Protein AF-A0A916Z2T8-F1 (afdb_monom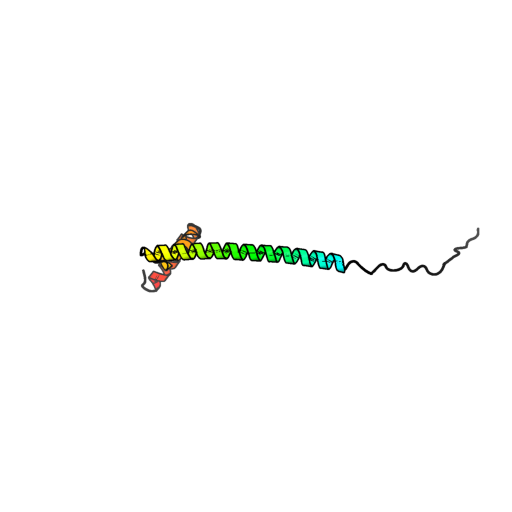er_lite)

Radius of gyration: 36.25 Å; chains: 1; bounding box: 48×35×114 Å

Organism: NCBI:txid1703339

Secondary structure (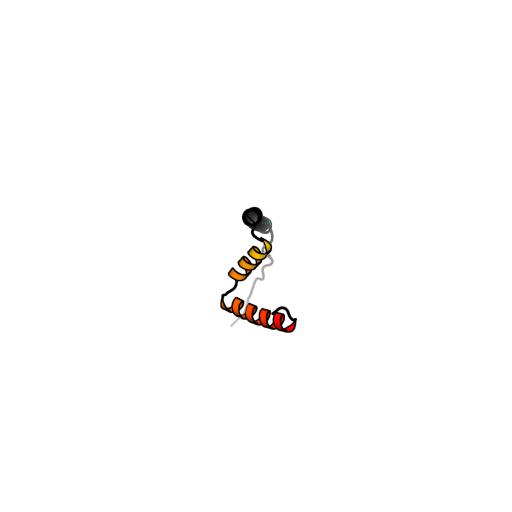DSSP, 8-state):
--------------------S-HHHHHHHHHHHHHHHHHHHHHHHHHHHHHHHHHHHHHHHHHHTT--HHHHHHHHHHHTS-HHHHHHHHHHHHHHHHHTT--

InterPro domains:
  IPR046367 GapR-like, DNA-binding domain [NF010247] (24-102)
  IPR046367 GapR-like, DNA-binding domain [PF10073] (31-101)

pLDDT: mean 84.96, std 19.33, range [38.72, 98.69]

Sequence (103 aa):
MTDYTNTGRGPGMAEPGHNSHQTSEDATATDDRLRLLIERVERLEEEKKAMSDDIRDVYAEAKAVGYDAKIMRQIVRLRKMKPDDRREMETILETYKCAVGLG

Structure (mmCIF, N/CA/C/O backbone):
data_AF-A0A916Z2T8-F1
#
_entry.id   AF-A0A916Z2T8-F1
#
loop_
_atom_site.group_PDB
_atom_site.id
_atom_site.type_symbol
_atom_site.label_atom_id
_atom_site.label_alt_id
_atom_site.label_comp_id
_atom_site.label_asym_id
_atom_site.label_entity_id
_atom_site.label_seq_id
_atom_site.pdbx_PDB_ins_code
_atom_site.Cartn_x
_atom_site.Cartn_y
_atom_site.Cartn_z
_atom_site.occupancy
_atom_site.B_iso_or_equiv
_atom_site.auth_seq_id
_atom_site.auth_comp_id
_atom_site.auth_asym_id
_atom_site.auth_atom_id
_atom_site.pdbx_PDB_model_num
ATOM 1 N N . MET A 1 1 ? -2.569 -22.244 -94.724 1.00 40.78 1 MET A N 1
ATOM 2 C CA . MET A 1 1 ? -1.561 -23.017 -95.471 1.00 40.78 1 MET A CA 1
ATOM 3 C C . MET A 1 1 ? -0.301 -23.036 -94.615 1.00 40.78 1 MET A C 1
ATOM 5 O O . MET A 1 1 ? 0.349 -22.006 -94.518 1.00 40.78 1 MET A O 1
ATOM 9 N N . THR A 1 2 ? -0.069 -24.179 -93.954 1.00 43.84 2 THR A N 1
ATOM 10 C CA . THR A 1 2 ? 1.174 -24.654 -93.292 1.00 43.84 2 THR A CA 1
ATOM 11 C C . THR A 1 2 ? 1.760 -23.883 -92.095 1.00 43.84 2 THR A C 1
ATOM 13 O O . THR A 1 2 ? 2.603 -23.010 -92.247 1.00 43.84 2 THR A O 1
ATOM 16 N N . ASP A 1 3 ? 1.252 -24.209 -90.901 1.00 42.69 3 ASP A N 1
ATOM 17 C CA . ASP A 1 3 ? 1.874 -25.026 -89.832 1.00 42.69 3 ASP A CA 1
ATOM 18 C C . ASP A 1 3 ? 3.404 -25.079 -89.587 1.00 42.69 3 ASP A C 1
ATOM 20 O O . ASP A 1 3 ? 4.177 -25.352 -90.500 1.00 42.69 3 ASP A O 1
ATOM 24 N N . TYR A 1 4 ? 3.739 -25.026 -88.275 1.00 38.72 4 TYR A N 1
ATOM 25 C CA . TYR A 1 4 ? 4.952 -25.471 -87.540 1.00 38.72 4 TYR A CA 1
ATOM 26 C C . TYR A 1 4 ? 6.289 -24.763 -87.887 1.00 38.72 4 TYR A C 1
ATOM 28 O O . TYR A 1 4 ? 6.648 -24.602 -89.039 1.00 38.72 4 TYR A O 1
ATOM 36 N N . THR A 1 5 ? 7.117 -24.313 -86.934 1.00 53.88 5 THR A N 1
ATOM 37 C CA . THR A 1 5 ? 7.647 -25.089 -85.802 1.00 53.88 5 THR A CA 1
ATOM 38 C C . THR A 1 5 ? 8.000 -24.236 -84.575 1.00 53.88 5 THR A C 1
ATOM 40 O O . THR A 1 5 ? 8.852 -23.352 -84.620 1.00 53.88 5 THR A O 1
ATOM 43 N N . ASN A 1 6 ? 7.421 -24.631 -83.442 1.00 57.78 6 ASN A N 1
ATOM 44 C CA . ASN A 1 6 ? 8.013 -24.526 -82.112 1.00 57.78 6 ASN A CA 1
ATOM 45 C C . ASN A 1 6 ? 9.374 -25.253 -82.098 1.00 57.78 6 ASN A C 1
ATOM 47 O O . ASN A 1 6 ? 9.418 -26.471 -82.281 1.00 57.78 6 ASN A O 1
ATOM 51 N N . THR A 1 7 ? 10.469 -24.524 -81.885 1.00 53.06 7 THR A N 1
ATOM 52 C CA . THR A 1 7 ? 11.816 -25.082 -81.708 1.00 53.06 7 THR A CA 1
ATOM 53 C C . THR A 1 7 ? 12.480 -24.470 -80.486 1.00 53.06 7 THR A C 1
ATOM 55 O O . THR A 1 7 ? 12.699 -23.262 -80.445 1.00 53.06 7 THR A O 1
ATOM 58 N N . GLY A 1 8 ? 12.892 -25.325 -79.547 1.00 50.66 8 GLY A N 1
ATOM 59 C CA . GLY A 1 8 ? 14.034 -25.019 -78.686 1.00 50.66 8 GLY A CA 1
ATOM 60 C C . GLY A 1 8 ? 13.761 -24.972 -77.189 1.00 50.66 8 GLY A C 1
ATOM 61 O O . GLY A 1 8 ? 13.952 -23.945 -76.551 1.00 50.66 8 GLY A O 1
ATOM 62 N N . ARG A 1 9 ? 13.424 -26.125 -76.604 1.00 54.19 9 ARG A N 1
ATOM 63 C CA . ARG A 1 9 ? 13.761 -26.450 -75.212 1.00 54.19 9 ARG A CA 1
ATOM 64 C C . ARG A 1 9 ? 15.294 -26.425 -75.075 1.00 54.19 9 ARG A C 1
ATOM 66 O O . ARG A 1 9 ? 15.950 -27.360 -75.525 1.00 54.19 9 ARG A O 1
ATOM 73 N N . GLY A 1 10 ? 15.847 -25.368 -74.484 1.00 49.88 10 GLY A N 1
ATOM 74 C CA . GLY A 1 10 ? 17.240 -25.312 -74.024 1.00 49.88 10 GLY A CA 1
ATOM 75 C C . GLY A 1 10 ? 17.366 -25.845 -72.587 1.00 49.88 10 GLY A C 1
ATOM 76 O O . GLY A 1 10 ? 16.458 -25.612 -71.786 1.00 49.88 10 GLY A O 1
ATOM 77 N N . PRO A 1 11 ? 18.430 -26.592 -72.247 1.00 58.59 11 PRO A N 1
ATOM 78 C CA . PRO A 1 11 ? 18.605 -27.181 -70.928 1.00 58.59 11 PRO A CA 1
ATOM 79 C C . PRO A 1 11 ? 19.215 -26.179 -69.941 1.00 58.59 11 PRO A C 1
ATOM 81 O O . PRO A 1 11 ? 20.164 -25.477 -70.267 1.00 58.59 11 PRO A O 1
ATOM 84 N N . GLY A 1 12 ? 18.697 -26.203 -68.713 1.00 56.38 12 GLY A N 1
ATOM 85 C CA . GLY A 1 12 ? 19.478 -26.002 -67.495 1.00 56.38 12 GLY A CA 1
ATOM 86 C C . GLY A 1 12 ? 20.102 -24.629 -67.286 1.00 56.38 12 GLY A C 1
ATOM 87 O O . GLY A 1 12 ? 21.275 -24.447 -67.568 1.00 56.38 12 GLY A O 1
ATOM 88 N N . MET A 1 13 ? 19.364 -23.745 -66.621 1.00 53.16 13 MET A N 1
ATOM 89 C CA . MET A 1 13 ? 19.955 -22.818 -65.656 1.00 53.16 13 MET A CA 1
ATOM 90 C C . MET A 1 13 ? 19.071 -22.873 -64.409 1.00 53.16 13 MET A C 1
ATOM 92 O O . MET A 1 13 ? 18.097 -22.137 -64.289 1.00 53.16 13 MET A O 1
ATOM 96 N N . ALA A 1 14 ? 19.339 -23.838 -63.527 1.00 58.22 14 ALA A N 1
ATOM 97 C CA . ALA A 1 14 ? 18.841 -23.752 -62.162 1.00 58.22 14 ALA A CA 1
ATOM 98 C C . ALA A 1 14 ? 19.546 -22.548 -61.531 1.00 58.22 14 ALA A C 1
ATOM 100 O O . ALA A 1 14 ? 20.772 -22.554 -61.413 1.00 58.22 14 ALA A O 1
ATOM 101 N N . GLU A 1 15 ? 18.792 -21.502 -61.201 1.00 55.34 15 GLU A N 1
ATOM 102 C CA . GLU A 1 15 ? 19.337 -20.382 -60.444 1.00 55.34 15 GLU A CA 1
ATOM 103 C C . GLU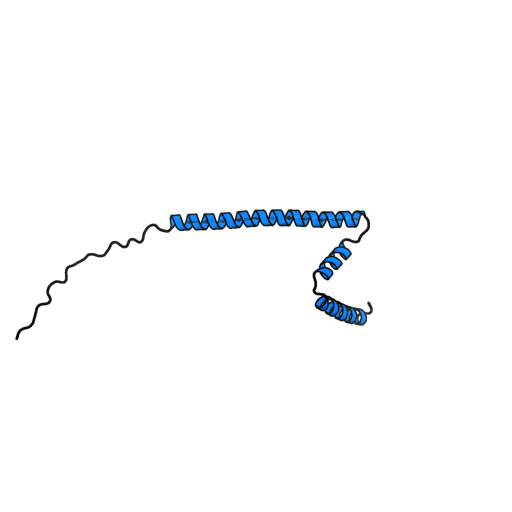 A 1 15 ? 19.962 -20.909 -59.143 1.00 55.34 15 GLU A C 1
ATOM 105 O O . GLU A 1 15 ? 19.329 -21.719 -58.452 1.00 55.34 15 GLU A O 1
ATOM 110 N N . PRO A 1 16 ? 21.191 -20.491 -58.785 1.00 58.88 16 PRO A N 1
ATOM 111 C CA . PRO A 1 16 ? 21.743 -20.783 -57.476 1.00 58.88 16 PRO A CA 1
ATOM 112 C C . PRO A 1 16 ? 20.821 -20.167 -56.427 1.00 58.88 16 PRO A C 1
ATOM 114 O O . PRO A 1 16 ? 20.744 -18.943 -56.295 1.00 58.88 16 PRO A O 1
ATOM 117 N N . GLY A 1 17 ? 20.116 -21.023 -55.687 1.00 55.03 17 GLY A N 1
ATOM 118 C CA . GLY A 1 17 ? 19.383 -20.623 -54.500 1.00 55.03 17 GLY A CA 1
ATOM 119 C C . GLY A 1 17 ? 20.339 -19.917 -53.545 1.00 55.03 17 GLY A C 1
ATOM 120 O O . GLY A 1 17 ? 21.132 -20.564 -52.865 1.00 55.03 17 GLY A O 1
ATOM 121 N N . HIS A 1 18 ? 20.260 -18.589 -53.494 1.00 56.75 18 HIS A N 1
ATOM 122 C CA . HIS A 1 18 ? 20.825 -17.803 -52.407 1.00 56.75 18 HIS A CA 1
ATOM 123 C C . HIS A 1 18 ? 19.951 -18.047 -51.180 1.00 56.75 18 HIS A C 1
ATOM 125 O O . HIS A 1 18 ? 19.055 -17.274 -50.864 1.00 56.75 18 HIS A O 1
ATOM 131 N N . ASN A 1 19 ? 20.178 -19.178 -50.519 1.00 60.09 19 ASN A N 1
ATOM 132 C CA . ASN A 1 19 ? 19.629 -19.458 -49.204 1.00 60.09 19 ASN A CA 1
ATOM 133 C C . ASN A 1 19 ? 20.795 -19.709 -48.250 1.00 60.09 19 ASN A C 1
ATOM 135 O O . ASN A 1 19 ? 21.014 -20.814 -47.763 1.00 60.09 19 ASN A O 1
ATOM 139 N N . SER A 1 20 ? 21.617 -18.684 -48.048 1.00 58.91 20 SER A N 1
ATOM 140 C CA . SER A 1 20 ? 22.661 -18.719 -47.034 1.00 58.91 20 SER A CA 1
ATOM 141 C C . SER A 1 20 ? 23.027 -17.305 -46.614 1.00 58.91 20 SER A C 1
ATOM 143 O O . SER A 1 20 ? 23.367 -16.494 -47.468 1.00 58.91 20 SER A O 1
ATOM 145 N N . HIS A 1 21 ? 23.033 -17.092 -45.296 1.00 50.88 21 HIS A N 1
ATOM 146 C CA . HIS A 1 21 ? 23.507 -15.903 -44.580 1.00 50.88 21 HIS A CA 1
ATOM 147 C C . HIS A 1 21 ? 22.543 -14.714 -44.457 1.00 50.88 21 HIS A C 1
ATOM 149 O O . HIS A 1 21 ? 22.823 -13.620 -44.923 1.00 50.88 21 HIS A O 1
ATOM 155 N N . GLN A 1 22 ? 21.463 -14.895 -43.693 1.00 57.12 22 GLN A N 1
ATOM 156 C CA . GLN A 1 22 ? 20.829 -13.764 -42.994 1.00 57.12 22 GLN A CA 1
ATOM 157 C C . GLN A 1 22 ? 20.526 -14.064 -41.514 1.00 57.12 22 GLN A C 1
ATOM 159 O O . GLN A 1 22 ? 19.771 -13.356 -40.873 1.00 57.12 22 GLN A O 1
ATOM 164 N N . THR A 1 23 ? 21.089 -15.130 -40.941 1.00 55.28 23 THR A N 1
ATOM 165 C CA . THR A 1 23 ? 20.691 -15.600 -39.601 1.00 55.28 23 THR A CA 1
ATOM 166 C C . THR A 1 23 ? 21.556 -15.067 -38.459 1.00 55.28 23 THR A C 1
ATOM 168 O O . THR A 1 23 ? 21.141 -15.161 -37.310 1.00 55.28 23 THR A O 1
ATOM 171 N N . SER A 1 24 ? 22.751 -14.532 -38.730 1.00 59.78 24 SER A N 1
ATOM 172 C CA . SER A 1 24 ? 23.676 -14.082 -37.678 1.00 59.78 24 SER A CA 1
ATOM 173 C C . SER A 1 24 ? 23.437 -12.640 -37.234 1.00 59.78 24 SER A C 1
ATOM 175 O O . SER A 1 24 ? 23.467 -12.375 -36.039 1.00 59.78 24 SER A O 1
ATOM 177 N N . GLU A 1 25 ? 23.167 -11.720 -38.164 1.00 58.88 25 GLU A N 1
ATOM 178 C CA . GLU A 1 25 ? 22.936 -10.303 -37.838 1.00 58.88 25 GLU A CA 1
ATOM 179 C C . GLU A 1 25 ? 21.596 -10.104 -37.108 1.00 58.88 25 GLU A C 1
ATOM 181 O O . GLU A 1 25 ? 21.538 -9.416 -36.087 1.00 58.88 25 GLU A O 1
ATOM 186 N N . ASP A 1 26 ? 20.542 -10.800 -37.546 1.00 60.66 26 ASP A N 1
ATOM 187 C CA . ASP A 1 26 ? 19.225 -10.769 -36.897 1.00 60.66 26 ASP A CA 1
ATOM 188 C C . ASP A 1 26 ? 19.241 -11.397 -35.495 1.00 60.66 26 ASP A C 1
ATOM 190 O O . ASP A 1 26 ? 18.563 -10.907 -34.586 1.00 60.66 26 ASP A O 1
ATOM 194 N N . ALA A 1 27 ? 20.038 -12.454 -35.290 1.00 63.38 27 ALA A N 1
ATOM 195 C CA . ALA A 1 27 ? 20.240 -13.047 -33.969 1.00 63.38 27 ALA A CA 1
ATOM 196 C C . ALA A 1 27 ? 20.931 -12.052 -33.028 1.00 63.38 27 ALA A C 1
ATOM 198 O O . ALA A 1 27 ? 20.421 -11.799 -31.940 1.00 63.38 27 ALA A O 1
ATOM 199 N N . THR A 1 28 ? 22.003 -11.389 -33.479 1.00 67.94 28 THR A N 1
ATOM 200 C CA . THR A 1 28 ? 22.689 -10.368 -32.670 1.00 67.94 28 THR A CA 1
ATOM 201 C C . THR A 1 28 ? 21.798 -9.164 -32.351 1.00 67.94 28 THR A C 1
ATOM 203 O O . THR A 1 28 ? 21.771 -8.708 -31.212 1.00 67.94 28 THR A O 1
ATOM 206 N N . ALA A 1 29 ? 20.983 -8.698 -33.304 1.00 70.12 29 ALA A N 1
ATOM 207 C CA . ALA A 1 29 ? 20.040 -7.603 -33.074 1.00 70.12 29 ALA A CA 1
ATOM 208 C C . ALA A 1 29 ? 18.903 -7.991 -32.106 1.00 70.12 29 ALA A C 1
ATOM 210 O O . ALA A 1 29 ? 18.429 -7.166 -31.317 1.00 70.12 29 ALA A O 1
ATOM 211 N N . THR A 1 30 ? 18.456 -9.250 -32.149 1.00 75.94 30 THR A N 1
ATOM 212 C CA . THR A 1 30 ? 17.459 -9.790 -31.213 1.00 75.94 30 THR A CA 1
ATOM 213 C C . THR A 1 30 ? 18.039 -9.922 -29.804 1.00 75.94 30 THR A C 1
ATOM 215 O O . THR A 1 30 ? 17.374 -9.543 -28.834 1.00 75.94 30 THR A O 1
ATOM 218 N N . ASP A 1 31 ? 19.288 -10.370 -29.695 1.00 84.06 31 ASP A N 1
ATOM 219 C CA . ASP A 1 31 ? 20.018 -10.498 -28.433 1.00 84.06 31 ASP A CA 1
ATOM 220 C C . ASP A 1 31 ? 20.264 -9.125 -27.781 1.00 84.06 31 ASP A C 1
ATOM 222 O O . ASP A 1 31 ? 20.035 -8.957 -26.579 1.00 84.06 31 ASP A O 1
ATOM 226 N N . ASP A 1 32 ? 20.609 -8.104 -28.571 1.00 91.44 32 ASP A N 1
ATOM 227 C CA . ASP A 1 32 ? 20.787 -6.729 -28.089 1.00 91.44 32 ASP A CA 1
ATOM 228 C C . ASP A 1 32 ? 19.473 -6.112 -27.592 1.00 91.44 32 ASP A C 1
ATOM 230 O O . ASP A 1 32 ? 19.429 -5.459 -26.544 1.00 91.44 32 ASP A O 1
ATOM 234 N N . ARG A 1 33 ? 18.358 -6.356 -28.292 1.00 92.75 33 ARG A N 1
ATOM 235 C CA . ARG A 1 33 ? 17.039 -5.886 -27.848 1.00 92.75 33 ARG A CA 1
ATOM 236 C C . ARG A 1 33 ? 16.625 -6.534 -26.530 1.00 92.75 33 ARG A C 1
ATOM 238 O O . ARG A 1 33 ? 16.080 -5.846 -25.665 1.00 92.75 33 ARG A O 1
ATOM 245 N N . LEU A 1 34 ? 16.855 -7.838 -26.375 1.00 94.00 34 LEU A N 1
ATOM 246 C CA . LEU A 1 34 ? 16.563 -8.550 -25.132 1.00 94.00 34 LEU A CA 1
ATOM 247 C C . LEU A 1 34 ? 17.411 -8.006 -23.976 1.00 94.00 34 LEU A C 1
ATOM 249 O O . LEU A 1 34 ? 16.863 -7.728 -22.910 1.00 94.00 34 LEU A O 1
ATOM 253 N N . ARG A 1 35 ? 18.710 -7.774 -24.202 1.00 95.38 35 ARG A N 1
ATOM 254 C CA . ARG A 1 35 ? 19.621 -7.185 -23.212 1.00 95.38 35 ARG A CA 1
ATOM 255 C C . ARG A 1 35 ? 19.127 -5.830 -22.710 1.00 95.38 35 ARG A C 1
ATOM 257 O O . ARG A 1 35 ? 18.977 -5.648 -21.507 1.00 95.38 35 ARG A O 1
ATOM 264 N N . LEU A 1 36 ? 18.785 -4.916 -23.620 1.00 96.75 36 LEU A N 1
ATOM 265 C CA . LEU A 1 36 ? 18.280 -3.584 -23.267 1.00 96.75 36 LEU A CA 1
ATOM 266 C C . LEU A 1 36 ? 16.958 -3.639 -22.483 1.00 96.75 36 LEU A C 1
ATOM 268 O O . LEU A 1 36 ? 16.715 -2.808 -21.605 1.00 96.75 36 LEU A O 1
ATOM 272 N N . LEU A 1 37 ? 16.083 -4.603 -22.792 1.00 97.62 37 LEU A N 1
ATOM 273 C CA . LEU A 1 37 ? 14.850 -4.820 -22.030 1.00 97.62 37 LEU A CA 1
ATOM 274 C C . LEU A 1 37 ? 15.148 -5.310 -20.609 1.00 97.62 37 LEU A C 1
ATOM 276 O O . LEU A 1 37 ? 14.530 -4.807 -19.671 1.00 97.62 37 LEU A O 1
ATOM 280 N N . ILE A 1 38 ? 16.087 -6.247 -20.449 1.00 97.56 38 ILE A N 1
ATOM 281 C CA . ILE A 1 38 ? 16.503 -6.773 -19.141 1.00 97.56 38 ILE A CA 1
ATOM 282 C C . ILE A 1 38 ? 17.122 -5.661 -18.293 1.00 97.56 38 ILE A C 1
ATOM 284 O O . ILE A 1 38 ? 16.632 -5.412 -17.196 1.00 97.56 38 ILE A O 1
ATOM 288 N N . GLU A 1 39 ? 18.097 -4.923 -18.827 1.00 98.31 39 GLU A N 1
ATOM 289 C CA . GLU A 1 39 ? 18.760 -3.819 -18.116 1.00 98.31 39 GLU A CA 1
ATOM 290 C C . GLU A 1 39 ? 17.746 -2.758 -17.652 1.00 98.31 39 GLU A C 1
ATOM 292 O O . GLU A 1 39 ? 17.805 -2.247 -16.530 1.00 98.31 39 GLU A O 1
ATOM 297 N N . ARG A 1 40 ? 16.742 -2.455 -18.488 1.00 98.50 40 ARG A N 1
ATOM 298 C CA . ARG A 1 40 ? 15.656 -1.545 -18.107 1.00 98.50 40 ARG A CA 1
ATOM 299 C C . ARG A 1 40 ? 14.800 -2.106 -16.969 1.00 98.50 40 ARG A C 1
ATOM 301 O O . ARG A 1 40 ? 14.386 -1.329 -16.111 1.00 98.50 40 ARG A O 1
ATOM 308 N N . VAL A 1 41 ? 14.482 -3.400 -16.980 1.00 98.44 41 VAL A N 1
ATOM 309 C CA . VAL A 1 41 ? 13.702 -4.048 -15.911 1.00 98.44 41 VAL A CA 1
ATOM 310 C C . VAL A 1 41 ? 14.491 -4.078 -14.606 1.00 98.44 41 VAL A C 1
ATOM 312 O O . VAL A 1 41 ? 13.922 -3.747 -13.572 1.00 98.44 41 VAL A O 1
ATOM 315 N N . GLU A 1 42 ? 15.783 -4.399 -14.645 1.00 98.56 42 GLU A N 1
ATOM 316 C CA . GLU A 1 42 ? 16.647 -4.421 -13.459 1.00 98.56 42 GLU A CA 1
ATOM 317 C C . GLU A 1 42 ? 16.691 -3.051 -12.782 1.00 98.56 42 GLU A C 1
ATOM 319 O O . GLU A 1 42 ? 16.399 -2.947 -11.591 1.00 98.56 42 GLU A O 1
ATOM 324 N N . ARG A 1 43 ? 16.908 -1.981 -13.556 1.00 98.62 43 ARG A N 1
ATOM 325 C CA . ARG A 1 43 ? 16.853 -0.611 -13.030 1.00 98.62 43 ARG A CA 1
ATOM 326 C C . ARG A 1 43 ? 15.492 -0.282 -12.403 1.00 98.62 43 ARG A C 1
ATOM 328 O O . ARG A 1 43 ? 15.431 0.323 -11.338 1.00 98.62 43 ARG A O 1
ATOM 335 N N . LEU A 1 44 ? 14.388 -0.682 -13.041 1.00 98.62 44 LEU A N 1
ATOM 336 C CA . LEU A 1 44 ? 13.042 -0.452 -12.497 1.00 98.62 44 LEU A CA 1
ATOM 337 C C . LEU A 1 44 ? 12.785 -1.247 -11.205 1.00 98.62 44 LEU A C 1
ATOM 339 O O . LEU A 1 44 ? 12.092 -0.754 -10.315 1.00 98.62 44 LEU A O 1
ATOM 343 N N . GLU A 1 45 ? 13.323 -2.460 -11.078 1.00 98.62 45 GLU A N 1
ATOM 344 C CA . GLU A 1 45 ? 13.230 -3.246 -9.843 1.00 98.62 45 GLU A CA 1
ATOM 345 C C . GLU A 1 45 ? 14.080 -2.637 -8.717 1.00 98.62 45 GLU A C 1
ATOM 347 O O . GLU A 1 45 ? 13.635 -2.624 -7.567 1.00 98.62 45 GLU A O 1
ATOM 352 N N . GLU A 1 46 ? 15.243 -2.056 -9.023 1.00 98.50 46 GLU A N 1
ATOM 353 C CA . GLU A 1 46 ? 16.037 -1.283 -8.057 1.00 98.50 46 GLU A CA 1
ATOM 354 C C . GLU A 1 46 ? 15.289 -0.035 -7.566 1.00 98.50 46 GLU A C 1
ATOM 356 O O . GLU A 1 46 ? 15.180 0.181 -6.357 1.00 98.50 46 GLU A O 1
ATOM 361 N N . GLU A 1 47 ? 14.698 0.747 -8.474 1.00 98.50 47 GLU A N 1
ATOM 362 C CA . GLU A 1 47 ? 13.878 1.918 -8.130 1.00 98.50 47 GLU A CA 1
ATOM 363 C C . GLU A 1 47 ? 12.684 1.522 -7.245 1.00 98.50 47 GLU A C 1
ATOM 365 O O . GLU A 1 47 ? 12.434 2.114 -6.193 1.00 98.50 47 GLU A O 1
ATOM 370 N N . LYS A 1 48 ? 11.965 0.462 -7.622 1.00 98.25 48 LYS A N 1
ATOM 371 C CA . LYS A 1 48 ? 10.843 -0.086 -6.849 1.00 98.25 48 LYS A CA 1
ATOM 372 C C . LYS A 1 48 ? 11.280 -0.584 -5.472 1.00 98.25 48 LYS A C 1
ATOM 374 O O . LYS A 1 48 ? 10.514 -0.453 -4.511 1.00 98.25 48 LYS A O 1
ATOM 379 N N . LYS A 1 49 ? 12.481 -1.158 -5.354 1.00 98.38 49 LYS A N 1
ATOM 380 C CA . LYS A 1 49 ? 13.054 -1.562 -4.068 1.00 98.38 49 LYS A CA 1
ATOM 381 C C . LYS A 1 49 ? 13.333 -0.346 -3.192 1.00 98.38 49 LYS A C 1
ATOM 383 O O . LYS A 1 49 ? 12.875 -0.347 -2.056 1.00 98.38 49 LYS A O 1
ATOM 388 N N . ALA A 1 50 ? 13.976 0.692 -3.725 1.00 98.38 50 ALA A N 1
ATOM 389 C CA . ALA A 1 50 ? 14.216 1.936 -2.992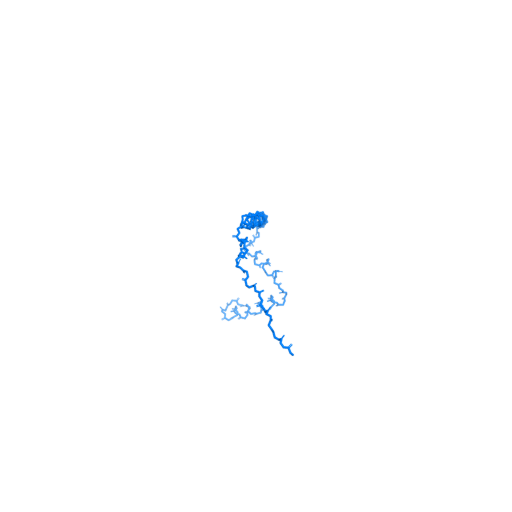 1.00 98.38 50 ALA A CA 1
ATOM 390 C C . ALA A 1 50 ? 12.900 2.545 -2.474 1.00 98.38 50 ALA A C 1
ATOM 392 O O . ALA A 1 50 ? 12.760 2.789 -1.281 1.00 98.38 50 ALA A O 1
ATOM 393 N N . MET A 1 51 ? 11.870 2.636 -3.324 1.00 98.25 51 MET A N 1
ATOM 394 C CA . MET A 1 51 ? 10.541 3.100 -2.898 1.00 98.25 51 MET A CA 1
ATOM 395 C C . MET A 1 51 ? 9.906 2.209 -1.822 1.00 98.25 51 MET A C 1
ATOM 397 O O . MET A 1 51 ? 9.198 2.688 -0.937 1.00 98.25 51 MET A O 1
ATOM 401 N N . SER A 1 52 ? 10.102 0.892 -1.915 1.00 98.19 52 SER A N 1
ATOM 402 C CA . SER A 1 52 ? 9.589 -0.046 -0.915 1.00 98.19 52 SER A CA 1
ATOM 403 C C . SER A 1 52 ? 10.290 0.142 0.426 1.00 98.19 52 SER A C 1
ATOM 405 O O . SER A 1 52 ? 9.636 0.044 1.463 1.00 98.19 52 SER A O 1
ATOM 407 N N . ASP A 1 53 ? 11.588 0.425 0.408 1.00 98.62 53 ASP A N 1
ATOM 408 C CA . ASP A 1 53 ? 12.402 0.686 1.591 1.00 98.62 53 ASP A CA 1
ATOM 409 C C . ASP A 1 53 ? 11.975 1.993 2.267 1.00 98.62 53 ASP A C 1
ATOM 411 O O . ASP A 1 53 ? 11.635 1.959 3.449 1.00 98.62 53 ASP A O 1
ATOM 415 N N . ASP A 1 54 ? 11.788 3.070 1.502 1.00 98.69 54 ASP A N 1
ATOM 416 C CA . ASP A 1 54 ? 11.248 4.338 2.011 1.00 98.69 54 ASP A CA 1
ATOM 417 C C . ASP A 1 54 ? 9.878 4.149 2.690 1.00 98.69 54 ASP A C 1
ATOM 419 O O . ASP A 1 54 ? 9.613 4.660 3.780 1.00 98.69 54 ASP A O 1
ATOM 423 N N . ILE A 1 55 ? 8.984 3.358 2.083 1.00 98.31 55 ILE A N 1
ATOM 424 C CA . ILE A 1 55 ? 7.675 3.042 2.676 1.00 98.31 55 ILE A CA 1
ATOM 425 C C . ILE A 1 55 ? 7.837 2.277 4.000 1.00 98.31 55 ILE A C 1
ATOM 427 O O . ILE A 1 55 ? 7.064 2.501 4.939 1.00 98.31 55 ILE A O 1
ATOM 431 N N . ARG A 1 56 ? 8.795 1.343 4.089 1.00 98.25 56 ARG A N 1
ATOM 432 C CA . ARG A 1 56 ? 9.067 0.593 5.327 1.00 98.25 56 ARG A CA 1
ATOM 433 C C . ARG A 1 56 ? 9.567 1.524 6.423 1.00 98.25 56 ARG A C 1
ATOM 435 O O . ARG A 1 56 ? 9.082 1.394 7.549 1.00 98.25 56 ARG A O 1
ATOM 442 N N . ASP A 1 57 ? 10.446 2.458 6.089 1.00 98.56 57 ASP A N 1
ATOM 443 C CA . ASP A 1 57 ? 11.015 3.416 7.035 1.00 98.56 57 ASP A CA 1
ATOM 444 C C . ASP A 1 57 ? 9.938 4.357 7.586 1.00 98.56 57 ASP A C 1
ATOM 446 O O . ASP A 1 57 ? 9.817 4.485 8.803 1.00 98.56 57 ASP A O 1
ATOM 450 N N . VAL A 1 58 ? 9.022 4.857 6.749 1.00 98.50 58 VAL A N 1
ATOM 451 C CA . VAL A 1 58 ? 7.861 5.647 7.214 1.00 98.50 58 VAL A CA 1
ATOM 452 C C . VAL A 1 58 ? 6.993 4.866 8.209 1.00 98.50 58 VAL A C 1
ATOM 454 O O . VAL A 1 58 ? 6.553 5.404 9.228 1.00 98.50 58 VAL A O 1
ATOM 457 N N . TYR A 1 59 ? 6.729 3.578 7.960 1.00 98.50 59 TYR A N 1
ATOM 458 C CA . TYR A 1 59 ? 5.989 2.758 8.927 1.00 98.50 59 TYR A CA 1
ATOM 459 C C . TYR A 1 59 ? 6.789 2.485 10.209 1.00 98.50 59 TYR A C 1
ATOM 461 O O . TYR A 1 59 ? 6.181 2.309 11.270 1.00 98.50 59 TYR A O 1
ATOM 469 N N . ALA A 1 60 ? 8.118 2.411 10.128 1.00 98.44 60 ALA A N 1
ATOM 470 C CA . ALA A 1 60 ? 8.986 2.244 11.287 1.00 98.44 60 ALA A CA 1
ATOM 471 C C . ALA A 1 60 ? 9.008 3.513 12.152 1.00 98.44 60 ALA A C 1
ATOM 473 O O . ALA A 1 60 ? 8.824 3.414 13.366 1.00 98.44 60 ALA A O 1
ATOM 474 N N . GLU A 1 61 ? 9.120 4.691 11.538 1.00 98.56 61 GLU A N 1
ATOM 475 C CA . GLU A 1 61 ? 8.991 5.993 12.199 1.00 98.56 61 GLU A CA 1
ATOM 476 C C . GLU A 1 61 ? 7.631 6.135 12.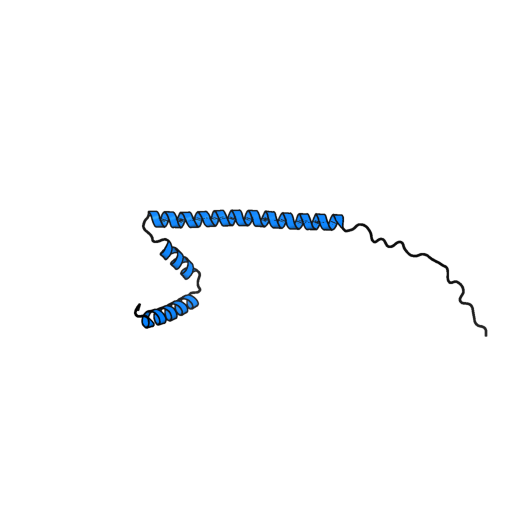884 1.00 98.56 61 GLU A C 1
ATOM 478 O O . GLU A 1 61 ? 7.560 6.448 14.073 1.00 98.56 61 GLU A O 1
ATOM 483 N N . ALA A 1 62 ? 6.544 5.810 12.176 1.00 98.44 62 ALA A N 1
ATOM 484 C CA . ALA A 1 62 ? 5.197 5.854 12.734 1.00 98.44 62 ALA A CA 1
ATOM 485 C C . ALA A 1 62 ? 5.054 4.953 13.973 1.00 98.44 62 ALA A C 1
ATOM 487 O O . ALA A 1 62 ? 4.425 5.337 14.960 1.00 98.44 62 ALA A O 1
ATOM 488 N N . LYS A 1 63 ? 5.683 3.772 13.953 1.00 98.06 63 LYS A N 1
ATOM 489 C CA . LYS A 1 63 ? 5.723 2.871 15.108 1.00 98.06 63 LYS A CA 1
ATOM 490 C C . LYS A 1 63 ? 6.538 3.456 16.263 1.00 98.06 63 LYS A C 1
ATOM 492 O O . LYS A 1 63 ? 6.122 3.314 17.410 1.00 98.06 63 LYS A O 1
ATOM 497 N N . ALA A 1 64 ? 7.666 4.109 15.982 1.00 98.31 64 ALA A N 1
ATOM 498 C CA . ALA A 1 64 ? 8.511 4.736 17.000 1.00 98.31 64 ALA A CA 1
ATOM 499 C C . ALA A 1 64 ? 7.789 5.870 17.747 1.00 98.31 64 ALA A C 1
ATOM 501 O O . ALA A 1 64 ? 8.017 6.053 18.940 1.00 98.31 64 ALA A O 1
ATOM 502 N N . VAL A 1 65 ? 6.872 6.577 17.077 1.00 98.31 65 VAL A N 1
ATOM 503 C CA . VAL A 1 65 ? 6.036 7.625 17.693 1.00 98.31 65 VAL A CA 1
ATOM 504 C C . VAL A 1 65 ? 4.707 7.106 18.269 1.00 98.31 65 VAL A C 1
ATOM 506 O O . VAL A 1 65 ? 3.914 7.895 18.776 1.00 98.31 65 VAL A O 1
ATOM 509 N N . GLY A 1 66 ? 4.459 5.791 18.227 1.00 98.25 66 GLY A N 1
ATOM 510 C CA . GLY A 1 66 ? 3.337 5.140 18.918 1.00 98.25 66 GLY A CA 1
ATOM 511 C C . GLY A 1 66 ? 2.128 4.752 18.059 1.00 98.25 66 GLY A C 1
ATOM 512 O O . GLY A 1 66 ? 1.138 4.272 18.609 1.00 98.25 66 GLY A O 1
ATOM 513 N N . TYR A 1 67 ? 2.172 4.904 16.732 1.00 98.62 67 TYR A N 1
ATOM 514 C CA . TYR A 1 67 ? 1.092 4.437 15.854 1.00 98.62 67 TYR A CA 1
ATOM 515 C C . TYR A 1 67 ? 1.184 2.933 15.553 1.00 98.62 67 TYR A C 1
ATOM 517 O O . TYR A 1 67 ? 2.267 2.359 15.410 1.00 98.62 67 TYR A O 1
ATOM 525 N N . ASP A 1 68 ? 0.029 2.282 15.366 1.00 98.12 68 ASP A N 1
ATOM 526 C CA . ASP A 1 68 ? -0.025 0.892 14.904 1.00 98.12 68 ASP A CA 1
ATOM 527 C C . ASP A 1 68 ? 0.129 0.813 13.374 1.00 98.12 68 ASP A C 1
ATOM 529 O O . ASP A 1 68 ? -0.800 1.066 12.599 1.00 98.12 68 ASP A O 1
ATOM 533 N N . ALA A 1 69 ? 1.311 0.385 12.926 1.00 97.31 69 ALA A N 1
ATOM 534 C CA . ALA A 1 69 ? 1.621 0.228 11.508 1.00 97.31 69 ALA A CA 1
ATOM 535 C C . ALA A 1 69 ? 0.714 -0.786 10.771 1.00 97.31 69 ALA A C 1
ATOM 537 O O . ALA A 1 69 ? 0.533 -0.672 9.556 1.00 97.31 69 ALA A O 1
ATOM 538 N N . LYS A 1 70 ? 0.143 -1.795 11.451 1.00 97.31 70 LYS A N 1
ATOM 539 C CA . LYS A 1 70 ? -0.814 -2.735 10.835 1.00 97.31 70 LYS A CA 1
ATOM 540 C C . LYS A 1 70 ? -2.121 -2.021 10.511 1.00 97.31 70 LYS A C 1
ATOM 542 O O . LYS A 1 70 ? -2.609 -2.167 9.390 1.00 97.31 70 LYS A O 1
ATOM 547 N N . ILE A 1 71 ? -2.639 -1.223 11.443 1.00 98.31 71 ILE A N 1
ATOM 548 C CA . ILE A 1 71 ? -3.852 -0.426 11.222 1.00 98.31 71 ILE A CA 1
ATOM 549 C C . ILE A 1 71 ? -3.607 0.623 10.135 1.00 98.31 71 ILE A C 1
ATOM 551 O O . ILE A 1 71 ? -4.409 0.747 9.213 1.00 98.31 71 ILE A O 1
ATOM 555 N N . MET A 1 72 ? -2.455 1.301 10.135 1.00 98.25 72 MET A N 1
ATOM 556 C CA . MET A 1 72 ? -2.112 2.246 9.063 1.00 98.25 72 MET A CA 1
ATOM 557 C C . MET A 1 72 ? -2.113 1.593 7.674 1.00 98.25 72 MET A C 1
ATOM 559 O O . MET A 1 72 ? -2.683 2.150 6.736 1.00 98.25 72 MET A O 1
ATOM 563 N N . ARG A 1 73 ? -1.540 0.388 7.528 1.00 97.81 73 ARG A N 1
ATOM 564 C CA . ARG A 1 73 ? -1.584 -0.364 6.259 1.00 97.81 73 ARG A CA 1
ATOM 565 C C . ARG A 1 73 ? -3.014 -0.680 5.819 1.00 97.81 73 ARG A C 1
ATOM 567 O O . ARG A 1 73 ? -3.311 -0.589 4.626 1.00 97.81 73 ARG A O 1
ATOM 574 N N . GLN A 1 74 ? -3.902 -1.018 6.757 1.00 97.50 74 GLN A N 1
ATOM 575 C CA . GLN A 1 74 ? -5.326 -1.207 6.464 1.00 97.50 74 GLN A CA 1
ATOM 576 C C . GLN A 1 74 ? -5.964 0.096 5.964 1.00 97.50 74 GLN A C 1
ATOM 578 O O . GLN A 1 74 ? -6.620 0.082 4.925 1.00 97.50 74 GLN A O 1
ATOM 583 N N . ILE A 1 75 ? -5.697 1.232 6.618 1.00 97.56 75 ILE A N 1
ATOM 584 C CA . ILE A 1 75 ? -6.187 2.549 6.179 1.00 97.56 75 ILE A CA 1
ATOM 585 C C . ILE A 1 75 ? -5.681 2.897 4.774 1.00 97.56 75 ILE A C 1
ATOM 587 O O . ILE A 1 75 ? -6.471 3.322 3.934 1.00 97.56 75 ILE A O 1
ATOM 591 N N . VAL A 1 76 ? -4.398 2.680 4.467 1.00 97.69 76 VAL A N 1
ATOM 592 C CA . VAL A 1 76 ? -3.849 2.928 3.120 1.00 97.69 76 VAL A CA 1
ATOM 593 C C . VAL A 1 76 ? -4.550 2.064 2.070 1.00 97.69 76 VAL A C 1
ATOM 595 O O . VAL A 1 76 ? -4.870 2.563 0.992 1.00 97.69 76 VAL A O 1
ATOM 598 N N . ARG A 1 77 ? -4.843 0.793 2.374 1.00 96.50 77 ARG A N 1
ATOM 599 C CA . ARG A 1 77 ? -5.616 -0.081 1.479 1.00 96.50 77 ARG A CA 1
ATOM 600 C C . ARG A 1 77 ? -7.033 0.449 1.261 1.00 96.50 77 ARG A C 1
ATOM 602 O O . ARG A 1 77 ? -7.451 0.547 0.113 1.00 96.50 77 ARG A O 1
ATOM 609 N N . LEU A 1 78 ? -7.733 0.838 2.326 1.00 96.25 78 LEU A N 1
ATOM 610 C CA . LEU A 1 78 ? -9.082 1.410 2.242 1.00 96.25 78 LEU A CA 1
ATOM 611 C C . LEU A 1 78 ? -9.106 2.706 1.423 1.00 96.25 78 LEU A C 1
ATOM 613 O O . LEU A 1 78 ? -10.014 2.913 0.627 1.00 96.25 78 LEU A O 1
ATOM 617 N N . ARG A 1 79 ? -8.087 3.563 1.562 1.00 96.69 79 ARG A N 1
ATOM 618 C CA . ARG A 1 79 ? -7.968 4.822 0.805 1.00 96.69 79 ARG A CA 1
ATOM 619 C C . ARG A 1 79 ? -7.703 4.628 -0.688 1.00 96.69 79 ARG A C 1
ATOM 621 O O . ARG A 1 79 ? -7.940 5.558 -1.451 1.00 96.69 79 ARG A O 1
ATOM 628 N N . LYS A 1 80 ? -7.198 3.461 -1.102 1.00 96.88 80 LYS A N 1
ATOM 629 C CA . LYS A 1 80 ? -7.008 3.108 -2.519 1.00 96.88 80 LYS A CA 1
ATOM 630 C C . LYS A 1 80 ? -8.294 2.604 -3.184 1.00 96.88 80 LYS A C 1
ATOM 632 O O . LYS A 1 80 ? -8.334 2.519 -4.406 1.00 96.88 80 LYS A O 1
ATOM 637 N N . MET A 1 81 ? -9.316 2.247 -2.405 1.00 95.00 81 MET A N 1
ATOM 638 C CA . MET A 1 81 ? -10.603 1.785 -2.927 1.00 95.00 81 MET A CA 1
ATOM 639 C C . MET A 1 81 ? -11.467 2.968 -3.371 1.00 95.00 81 MET A C 1
ATOM 641 O O . MET A 1 81 ? -11.356 4.069 -2.824 1.00 95.00 81 MET A O 1
ATOM 645 N N . LYS A 1 82 ? -12.366 2.741 -4.336 1.00 97.44 82 LYS A N 1
ATOM 646 C CA . LYS A 1 82 ? -13.384 3.740 -4.678 1.00 97.44 82 LYS A CA 1
ATOM 647 C C . LYS A 1 82 ? -14.331 3.937 -3.485 1.00 97.44 82 LYS A C 1
ATOM 649 O O . LYS A 1 82 ? -14.584 2.980 -2.750 1.00 97.44 82 LYS A O 1
ATOM 654 N N . PRO A 1 83 ? -14.873 5.153 -3.278 1.00 95.44 83 PRO A N 1
ATOM 655 C CA . PRO A 1 83 ? -15.774 5.420 -2.161 1.00 95.44 83 PRO A CA 1
ATOM 656 C C . PRO A 1 83 ? -16.977 4.473 -2.102 1.00 95.44 83 PRO A C 1
ATOM 658 O O . PRO A 1 83 ? -17.330 4.036 -1.010 1.00 95.44 83 PRO A O 1
ATOM 661 N N . ASP A 1 84 ? -17.557 4.137 -3.254 1.00 96.75 84 ASP A N 1
ATOM 662 C CA . ASP A 1 84 ? -18.735 3.271 -3.348 1.00 96.75 84 ASP A CA 1
ATOM 663 C C . ASP A 1 84 ? -18.387 1.823 -2.983 1.00 96.75 84 ASP A C 1
ATOM 665 O O . ASP A 1 84 ? -18.957 1.305 -2.026 1.00 96.75 84 ASP A O 1
ATOM 669 N N . ASP A 1 85 ? -17.355 1.243 -3.612 1.00 97.19 85 ASP A N 1
ATOM 670 C CA . ASP A 1 85 ? -16.836 -0.098 -3.291 1.00 97.19 85 ASP A CA 1
ATOM 671 C C . ASP A 1 85 ? -16.520 -0.254 -1.792 1.00 97.19 85 ASP A C 1
ATOM 673 O O . ASP A 1 85 ? -16.770 -1.295 -1.183 1.00 97.19 85 ASP A O 1
ATOM 677 N N . ARG A 1 86 ? -15.963 0.793 -1.165 1.00 97.00 86 ARG A N 1
ATOM 678 C CA . ARG A 1 86 ? -15.669 0.795 0.273 1.00 97.00 86 ARG A CA 1
ATOM 679 C C . ARG A 1 86 ? -16.945 0.773 1.119 1.00 97.00 86 ARG A C 1
ATOM 681 O O . ARG A 1 86 ? -16.993 0.005 2.073 1.00 97.00 86 ARG A O 1
ATOM 688 N N . ARG A 1 87 ? -17.962 1.576 0.782 1.00 96.50 87 ARG A N 1
ATOM 689 C CA . ARG A 1 87 ? -19.248 1.598 1.509 1.00 96.50 87 ARG A CA 1
ATOM 690 C C . ARG A 1 87 ? -19.994 0.274 1.382 1.00 96.50 87 ARG A C 1
ATOM 692 O O . ARG A 1 87 ? -20.562 -0.205 2.362 1.00 96.50 87 ARG A O 1
ATOM 699 N N . GLU A 1 88 ? -19.978 -0.326 0.196 1.00 97.12 88 GLU A N 1
ATOM 700 C CA . GLU A 1 88 ? -20.558 -1.651 -0.033 1.00 97.12 88 GLU A CA 1
ATOM 701 C C . GLU A 1 88 ? -19.847 -2.706 0.818 1.00 97.12 88 GLU A C 1
ATOM 703 O O . GLU A 1 88 ? -20.491 -3.441 1.568 1.00 97.12 88 GLU A O 1
ATOM 708 N N . MET A 1 89 ? -18.510 -2.725 0.784 1.00 96.38 89 MET A N 1
ATOM 709 C CA . MET A 1 89 ? -17.710 -3.632 1.605 1.00 96.38 89 MET A CA 1
ATOM 710 C C . MET A 1 89 ? -17.961 -3.436 3.107 1.00 96.38 89 MET A C 1
ATOM 712 O O . MET A 1 89 ? -18.100 -4.424 3.822 1.00 96.38 89 MET A O 1
ATOM 716 N N . GLU A 1 90 ? -18.026 -2.194 3.596 1.00 95.81 90 GLU A N 1
ATOM 717 C CA . GLU A 1 90 ? -18.319 -1.884 5.004 1.00 95.81 90 GLU A CA 1
ATOM 718 C C . GLU A 1 90 ? -19.708 -2.390 5.415 1.00 95.81 90 GLU A C 1
ATOM 720 O O . GLU A 1 90 ? -19.845 -3.003 6.471 1.00 95.81 90 GLU A O 1
ATOM 725 N N . THR A 1 91 ? -20.712 -2.225 4.552 1.00 97.38 91 THR A N 1
ATOM 726 C CA . THR A 1 91 ? -22.083 -2.709 4.791 1.00 97.38 91 THR A CA 1
ATOM 727 C C . THR A 1 91 ? -22.137 -4.236 4.903 1.00 97.38 91 THR A C 1
ATOM 729 O O . THR A 1 91 ? -22.759 -4.791 5.814 1.00 97.38 91 THR A O 1
ATOM 732 N N . ILE A 1 92 ? -21.456 -4.937 3.992 1.00 97.44 92 ILE A N 1
ATOM 733 C CA . ILE A 1 92 ? -21.371 -6.404 4.003 1.00 97.44 92 ILE A CA 1
ATOM 734 C C . ILE A 1 92 ? -20.606 -6.884 5.240 1.00 97.44 92 ILE A C 1
ATOM 736 O O . ILE A 1 92 ? -21.041 -7.815 5.918 1.00 97.44 92 ILE A O 1
ATOM 740 N N . LEU A 1 93 ? -19.484 -6.235 5.558 1.00 96.81 93 LEU A N 1
ATOM 741 C CA . LEU A 1 93 ? -18.673 -6.563 6.725 1.00 96.81 93 LEU A CA 1
ATOM 742 C C . LEU A 1 93 ? -19.483 -6.427 8.017 1.00 96.81 93 LEU A C 1
ATOM 744 O O . LEU A 1 93 ? -19.411 -7.309 8.870 1.00 96.81 93 LEU A O 1
ATOM 748 N N . GLU A 1 94 ? -20.262 -5.357 8.147 1.00 97.44 94 GLU A N 1
ATOM 749 C CA . GLU A 1 94 ? -21.116 -5.128 9.310 1.00 97.44 94 GLU A CA 1
ATOM 750 C C . GLU A 1 94 ? -22.198 -6.201 9.443 1.00 97.44 94 GLU A C 1
ATOM 752 O O . GLU A 1 94 ? -22.370 -6.784 10.511 1.00 97.44 94 GLU A O 1
ATOM 757 N N . THR A 1 95 ? -22.841 -6.567 8.331 1.00 97.75 95 THR A N 1
ATOM 758 C CA . THR A 1 95 ? -23.811 -7.674 8.297 1.00 97.75 95 THR A CA 1
ATOM 759 C C . THR A 1 95 ? -23.196 -8.968 8.842 1.00 97.75 95 THR A C 1
ATOM 761 O O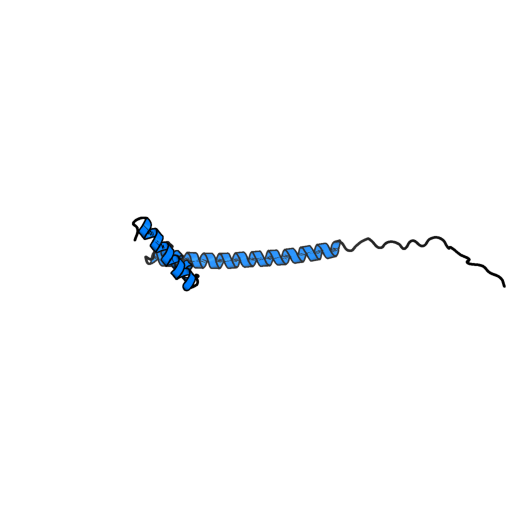 . THR A 1 95 ? -23.816 -9.678 9.634 1.00 97.75 95 THR A O 1
ATOM 764 N N . TYR A 1 96 ? -21.956 -9.268 8.448 1.00 97.81 96 TYR A N 1
ATOM 765 C CA . TYR A 1 96 ? -21.269 -10.490 8.863 1.00 97.81 96 TYR A CA 1
ATOM 766 C C . TYR A 1 96 ? -20.842 -10.428 10.328 1.00 97.81 96 TYR A C 1
ATOM 768 O O . TYR A 1 96 ? -20.986 -11.425 11.029 1.00 97.81 96 TYR A O 1
ATOM 776 N N . LYS A 1 97 ? -20.369 -9.273 10.813 1.00 97.94 97 LYS A N 1
ATOM 777 C CA . LYS A 1 97 ? -20.051 -9.068 12.233 1.00 97.94 97 LYS A CA 1
ATOM 778 C C . LYS A 1 97 ? -21.270 -9.293 13.117 1.00 97.94 97 LYS A C 1
ATOM 780 O O . LYS A 1 97 ? -21.174 -10.065 14.066 1.00 97.94 97 LYS A O 1
ATOM 785 N N . CYS A 1 98 ? -22.411 -8.695 12.776 1.00 97.38 98 CYS A N 1
ATOM 786 C CA . CYS A 1 98 ? -23.663 -8.896 13.503 1.00 97.38 98 CYS A CA 1
ATOM 787 C C . CYS A 1 98 ? -24.050 -10.380 13.555 1.00 97.38 98 CYS A C 1
ATOM 789 O O . CYS A 1 98 ? -24.393 -10.891 14.618 1.00 97.38 98 CYS A O 1
ATOM 791 N N . ALA A 1 99 ? -23.924 -11.099 12.434 1.00 97.69 99 ALA A N 1
ATOM 792 C CA . ALA A 1 99 ? -24.252 -12.523 12.357 1.00 97.69 99 ALA A CA 1
ATOM 793 C C . ALA A 1 99 ? -23.387 -13.414 13.271 1.00 97.69 99 ALA A C 1
ATOM 795 O O . ALA A 1 99 ? -23.836 -14.487 13.669 1.00 97.69 99 ALA A O 1
ATOM 796 N N . VAL A 1 100 ? -22.169 -12.980 13.618 1.00 97.94 100 VAL A N 1
ATOM 797 C CA . VAL A 1 100 ? -21.250 -13.721 14.503 1.00 97.94 100 VAL A CA 1
ATOM 798 C C . VAL A 1 100 ? -21.077 -13.087 15.891 1.00 97.94 100 VAL A C 1
ATOM 800 O O . VAL A 1 100 ? -20.218 -13.527 16.652 1.00 97.94 100 VAL A O 1
ATOM 803 N N . GLY A 1 101 ? -21.877 -12.072 16.242 1.00 95.88 101 GLY A N 1
ATOM 804 C CA . GLY A 1 101 ? -21.834 -11.414 17.556 1.00 95.88 101 GLY A CA 1
ATOM 805 C C . GLY A 1 101 ? -20.647 -10.464 17.770 1.00 95.88 101 GLY A C 1
ATOM 806 O O . GLY A 1 101 ? -20.181 -10.312 18.896 1.00 95.88 101 GLY A O 1
ATOM 807 N N . LEU A 1 102 ? -20.135 -9.855 16.695 1.00 93.69 102 LEU A N 1
ATOM 808 C CA . LEU A 1 102 ? -19.051 -8.859 16.701 1.00 93.69 102 LEU A CA 1
ATOM 809 C C . LEU A 1 102 ? -19.524 -7.424 16.372 1.00 93.69 102 LEU A C 1
ATOM 811 O O . LEU A 1 102 ? -18.673 -6.560 16.145 1.00 93.69 102 LEU A O 1
ATOM 815 N N . GLY A 1 103 ? -20.840 -7.201 16.263 1.00 74.06 103 GLY A N 1
ATOM 816 C CA . GLY A 1 103 ? -21.476 -5.904 15.975 1.00 74.06 103 GLY A CA 1
ATOM 817 C C . GLY A 1 103 ? -22.098 -5.271 17.212 1.00 74.06 103 GLY A C 1
ATOM 818 O O . GLY A 1 103 ? -22.524 -6.043 18.101 1.00 74.06 103 GLY A O 1
#

Foldseek 3Di:
DDDDDDDDDDDDDPDPPPPDDPPPVVVVVVVVVVVVVVVVVVVVVVVVVVVVVVVVVVLVVCVVVPDDSVVVVVVVVLVPDDPVVSVVVVVVVVVVCVVVVND